Protein AF-A0A0M0BZA1-F1 (afdb_monomer_lite)

Structure (mmCIF, N/CA/C/O backbone):
data_AF-A0A0M0BZA1-F1
#
_entry.id   AF-A0A0M0BZA1-F1
#
loop_
_atom_site.group_PDB
_atom_site.id
_atom_site.type_symbol
_atom_site.label_atom_id
_atom_site.label_alt_id
_atom_site.label_comp_id
_atom_site.label_asym_id
_atom_site.label_entity_id
_atom_site.label_seq_id
_atom_site.pdbx_PDB_ins_code
_atom_site.Cartn_x
_atom_site.Cartn_y
_atom_site.Cartn_z
_atom_site.occupancy
_atom_site.B_iso_or_equiv
_atom_site.auth_seq_id
_atom_site.auth_comp_id
_atom_site.auth_asym_id
_atom_site.auth_atom_id
_atom_site.pdbx_PDB_model_num
ATOM 1 N N . MET A 1 1 ? -15.189 11.839 -14.921 1.00 51.88 1 MET A N 1
ATOM 2 C CA . MET A 1 1 ? -15.086 10.425 -14.496 1.00 51.88 1 MET A CA 1
ATOM 3 C C . MET A 1 1 ? -13.643 10.188 -14.065 1.00 51.88 1 MET A C 1
ATOM 5 O O . MET A 1 1 ? -12.749 10.432 -14.867 1.00 51.88 1 MET A O 1
ATOM 9 N N . VAL A 1 2 ? -13.385 9.874 -12.792 1.00 65.50 2 VAL A N 1
ATOM 10 C CA . VAL A 1 2 ? -12.009 9.788 -12.268 1.00 65.50 2 VAL A CA 1
ATOM 11 C C . VAL A 1 2 ? -11.287 8.617 -12.938 1.00 65.50 2 VAL A C 1
ATOM 13 O O . VAL A 1 2 ? -11.741 7.478 -12.863 1.00 65.50 2 VAL A O 1
ATOM 16 N N . ARG A 1 3 ? -10.190 8.891 -13.653 1.00 79.62 3 ARG A N 1
ATOM 17 C CA . ARG A 1 3 ? -9.436 7.857 -14.373 1.00 79.62 3 ARG A CA 1
ATOM 18 C C . ARG A 1 3 ? -8.550 7.095 -13.390 1.00 79.62 3 ARG A C 1
ATOM 20 O O . ARG A 1 3 ? -7.519 7.601 -12.961 1.00 79.62 3 ARG A O 1
ATOM 27 N N . ILE A 1 4 ? -8.946 5.868 -13.068 1.00 84.56 4 ILE A N 1
ATOM 28 C CA . ILE A 1 4 ? -8.181 4.952 -12.215 1.00 84.56 4 ILE A CA 1
ATOM 29 C C . ILE A 1 4 ? -7.041 4.329 -13.039 1.00 84.56 4 ILE A C 1
ATOM 31 O O . ILE A 1 4 ? -7.257 3.786 -14.123 1.00 84.56 4 ILE A O 1
ATOM 35 N N . SER A 1 5 ? -5.807 4.416 -12.540 1.00 89.12 5 SER A N 1
ATOM 36 C CA . SER A 1 5 ? -4.633 3.782 -13.158 1.00 89.12 5 SER A CA 1
ATOM 37 C C . SER A 1 5 ? -4.631 2.257 -12.974 1.00 89.12 5 SER A C 1
ATOM 39 O O . SER A 1 5 ? -5.301 1.717 -12.096 1.00 89.12 5 SER A O 1
ATOM 41 N N . LYS A 1 6 ? -3.811 1.538 -13.756 1.00 90.25 6 LYS A N 1
ATOM 42 C CA . LYS A 1 6 ? -3.673 0.072 -13.636 1.00 90.25 6 LYS A CA 1
ATOM 43 C C . LYS A 1 6 ? -3.300 -0.375 -12.213 1.00 90.25 6 LYS A C 1
ATOM 45 O O . LYS A 1 6 ? -3.855 -1.352 -11.722 1.00 90.25 6 LYS A O 1
ATOM 50 N N . ASN A 1 7 ? -2.400 0.354 -11.548 1.00 90.56 7 ASN A N 1
ATOM 51 C CA . ASN A 1 7 ? -1.993 0.042 -10.177 1.00 90.56 7 ASN A CA 1
ATOM 52 C C . ASN A 1 7 ? -3.121 0.311 -9.183 1.00 90.56 7 ASN A C 1
ATOM 54 O O . ASN A 1 7 ? -3.375 -0.523 -8.326 1.00 90.56 7 ASN A O 1
ATOM 58 N N . GLN A 1 8 ? -3.834 1.428 -9.323 1.00 94.31 8 GLN A N 1
ATOM 59 C CA . GLN A 1 8 ? -4.968 1.737 -8.452 1.00 94.31 8 GLN A CA 1
ATOM 60 C C . GLN A 1 8 ? -6.088 0.698 -8.576 1.00 94.31 8 GLN A C 1
ATOM 62 O O . GLN A 1 8 ? -6.628 0.277 -7.559 1.00 94.31 8 GLN A O 1
ATOM 67 N N . LYS A 1 9 ? -6.381 0.219 -9.794 1.00 95.75 9 LYS A N 1
ATOM 68 C CA . LYS A 1 9 ? -7.348 -0.867 -10.005 1.00 95.75 9 LYS A CA 1
ATOM 69 C C . LYS A 1 9 ? -6.924 -2.145 -9.272 1.00 95.75 9 LYS A C 1
ATOM 71 O O . LYS A 1 9 ? -7.703 -2.672 -8.488 1.00 95.75 9 LYS A O 1
ATOM 76 N N . LYS A 1 10 ? -5.674 -2.585 -9.455 1.00 95.50 10 LYS A N 1
ATOM 77 C CA . LYS A 1 10 ? -5.131 -3.760 -8.752 1.00 95.50 10 LYS A CA 1
ATOM 78 C C . LYS A 1 10 ? -5.161 -3.608 -7.231 1.00 95.50 10 LYS A C 1
ATOM 80 O O . LYS A 1 10 ? -5.462 -4.564 -6.532 1.00 95.50 10 LYS A O 1
ATOM 85 N N . ILE A 1 11 ? -4.853 -2.419 -6.710 1.00 95.88 11 ILE A N 1
ATOM 86 C CA . ILE A 1 11 ? -4.908 -2.141 -5.268 1.00 95.88 11 ILE A CA 1
ATOM 87 C C . ILE A 1 11 ? -6.328 -2.354 -4.734 1.00 95.88 11 ILE A C 1
ATOM 89 O O . ILE A 1 11 ? -6.488 -2.999 -3.704 1.00 95.88 11 ILE A O 1
ATOM 93 N N . LEU A 1 12 ? -7.351 -1.855 -5.435 1.00 95.62 12 LEU A N 1
ATOM 94 C CA . LEU A 1 12 ? -8.748 -2.047 -5.037 1.00 95.62 12 LEU A CA 1
ATOM 95 C C . LEU A 1 12 ? -9.162 -3.524 -5.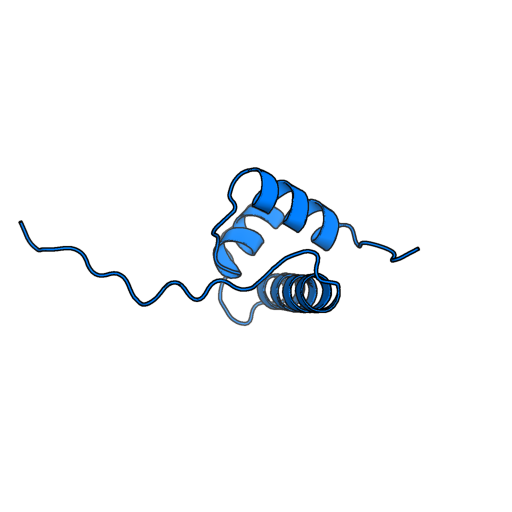093 1.00 95.62 12 LEU A C 1
ATOM 97 O O . LEU A 1 12 ? -9.811 -4.001 -4.170 1.00 95.62 12 LEU A O 1
ATOM 101 N N . GLU A 1 13 ? -8.745 -4.260 -6.128 1.00 96.06 13 GLU A N 1
ATOM 102 C CA . GLU A 1 13 ? -8.985 -5.708 -6.237 1.00 96.06 13 GLU A CA 1
ATOM 103 C C . GLU A 1 13 ? -8.338 -6.483 -5.077 1.00 96.06 13 GLU A C 1
ATOM 105 O O . GLU A 1 13 ? -8.970 -7.353 -4.481 1.00 96.06 13 GLU A O 1
ATOM 110 N N . ILE A 1 14 ? -7.100 -6.136 -4.708 1.00 95.50 14 ILE A N 1
ATOM 111 C CA . ILE A 1 14 ? -6.395 -6.741 -3.569 1.00 95.50 14 ILE A CA 1
ATOM 112 C C . ILE A 1 14 ? -7.128 -6.434 -2.260 1.00 95.50 14 ILE A C 1
ATOM 114 O O . ILE A 1 14 ? -7.389 -7.350 -1.481 1.00 95.50 14 ILE A O 1
ATOM 118 N N . LEU A 1 15 ? -7.494 -5.169 -2.029 1.00 94.31 15 LEU A N 1
ATOM 119 C CA . LEU A 1 15 ? -8.158 -4.738 -0.797 1.00 94.31 15 LEU A CA 1
ATOM 120 C C . LEU A 1 15 ? -9.594 -5.265 -0.670 1.00 94.31 15 LEU A C 1
ATOM 122 O O . LEU A 1 15 ? -10.072 -5.452 0.444 1.00 94.31 15 LEU A O 1
ATOM 126 N N . ALA A 1 16 ? -10.273 -5.567 -1.780 1.00 94.31 16 ALA A N 1
ATOM 127 C CA . ALA A 1 16 ? -11.577 -6.229 -1.748 1.00 94.31 16 ALA A CA 1
ATOM 128 C C . ALA A 1 16 ? -11.496 -7.653 -1.166 1.00 94.31 16 ALA A C 1
ATOM 130 O O . ALA A 1 16 ? -12.444 -8.116 -0.537 1.00 94.31 16 ALA A O 1
ATOM 131 N N . ILE A 1 17 ? -10.361 -8.337 -1.355 1.00 94.69 17 ILE A N 1
ATOM 132 C CA . ILE A 1 17 ? -10.116 -9.695 -0.844 1.00 94.69 17 ILE A CA 1
ATOM 133 C C . ILE A 1 17 ? -9.465 -9.644 0.547 1.00 94.69 17 ILE A C 1
ATOM 135 O O . ILE A 1 17 ? -9.803 -10.433 1.428 1.00 94.69 17 ILE A O 1
ATOM 139 N N . LYS A 1 18 ? -8.516 -8.723 0.749 1.00 91.56 18 LYS A N 1
ATOM 140 C CA . LYS A 1 18 ? -7.754 -8.530 1.990 1.00 91.56 18 LYS A CA 1
ATOM 141 C C . LYS A 1 18 ? -7.861 -7.065 2.435 1.00 91.56 18 LYS A C 1
ATOM 143 O O . LYS A 1 18 ? -7.016 -6.257 2.058 1.00 91.56 18 LYS A O 1
ATOM 148 N N . PRO A 1 19 ? -8.881 -6.708 3.233 1.00 88.00 19 PRO A N 1
ATOM 149 C CA . PRO A 1 19 ? -9.213 -5.309 3.515 1.00 88.00 19 PRO A CA 1
ATOM 150 C C . PRO A 1 19 ? -8.215 -4.579 4.421 1.00 88.00 19 PRO A C 1
ATOM 152 O O . PRO A 1 19 ? -8.241 -3.351 4.475 1.00 88.00 19 PRO A O 1
ATOM 155 N N . ASP A 1 20 ? -7.342 -5.307 5.120 1.00 90.44 20 ASP A N 1
ATOM 156 C CA .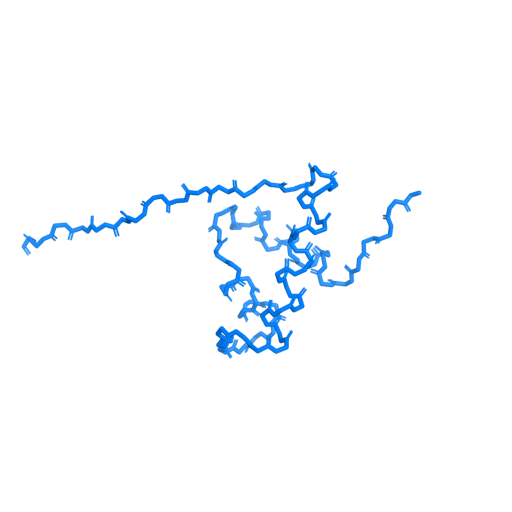 ASP A 1 20 ? -6.324 -4.744 6.008 1.00 90.44 20 ASP A CA 1
ATOM 157 C C . ASP A 1 20 ? -4.935 -5.221 5.574 1.00 90.44 20 ASP A C 1
ATOM 159 O O . ASP A 1 20 ? -4.584 -6.391 5.741 1.00 90.44 20 ASP A O 1
ATOM 163 N N . MET A 1 21 ? -4.181 -4.321 4.942 1.00 92.19 21 MET A N 1
ATOM 164 C CA . MET A 1 21 ? -2.838 -4.583 4.432 1.00 92.19 21 MET A CA 1
ATOM 165 C C . MET A 1 21 ? -1.968 -3.331 4.506 1.00 92.19 21 MET A C 1
ATOM 167 O O . MET A 1 21 ? -2.411 -2.200 4.287 1.00 92.19 21 MET A O 1
ATOM 171 N N . THR A 1 22 ? -0.680 -3.540 4.740 1.00 93.56 22 THR A N 1
ATOM 172 C CA . THR A 1 22 ? 0.336 -2.493 4.694 1.00 93.56 22 THR A CA 1
ATOM 173 C C . THR A 1 22 ? 0.701 -2.130 3.253 1.00 93.56 22 THR A C 1
ATOM 175 O O . THR A 1 22 ? 0.575 -2.923 2.318 1.00 93.56 22 THR A O 1
ATOM 178 N N . THR A 1 23 ? 1.252 -0.927 3.053 1.00 94.75 23 THR A N 1
ATOM 179 C CA . THR A 1 23 ? 1.771 -0.496 1.741 1.00 94.75 23 THR A CA 1
ATOM 180 C C . THR A 1 23 ? 2.793 -1.478 1.163 1.00 94.75 23 THR A C 1
ATOM 182 O O . THR A 1 23 ? 2.815 -1.690 -0.049 1.00 94.75 23 THR A O 1
ATOM 185 N N . LYS A 1 24 ? 3.630 -2.077 2.020 1.00 95.06 24 LYS A N 1
ATOM 186 C CA . LYS A 1 24 ? 4.645 -3.047 1.604 1.00 95.06 24 LYS A CA 1
ATOM 187 C C . LYS A 1 24 ? 3.996 -4.312 1.047 1.00 95.06 24 LYS A C 1
ATOM 189 O O . LYS A 1 24 ? 4.307 -4.685 -0.076 1.00 95.06 24 LYS A O 1
ATOM 194 N N . GLU A 1 25 ? 3.070 -4.917 1.785 1.00 94.50 25 GLU A N 1
ATOM 195 C CA . GLU A 1 25 ? 2.415 -6.161 1.359 1.00 94.50 25 GLU A CA 1
ATOM 196 C C . GLU A 1 25 ? 1.625 -5.964 0.061 1.00 94.50 25 GLU A C 1
ATOM 198 O O . GLU A 1 25 ? 1.690 -6.794 -0.842 1.00 94.50 25 GLU A O 1
ATOM 203 N N . ILE A 1 26 ? 0.930 -4.828 -0.077 1.00 96.12 26 ILE A N 1
ATOM 204 C CA . ILE A 1 26 ? 0.230 -4.485 -1.321 1.00 96.12 26 ILE A CA 1
ATOM 205 C C . ILE A 1 26 ? 1.228 -4.374 -2.479 1.00 96.12 26 ILE A C 1
ATOM 207 O O . ILE A 1 26 ? 0.963 -4.876 -3.570 1.00 96.12 26 ILE A O 1
ATOM 211 N N . ALA A 1 27 ? 2.387 -3.745 -2.266 1.00 96.56 27 ALA A N 1
ATOM 212 C CA . ALA A 1 27 ? 3.411 -3.663 -3.300 1.00 96.56 27 ALA A CA 1
ATOM 213 C C . ALA A 1 27 ? 3.944 -5.047 -3.688 1.00 96.56 27 ALA A C 1
ATOM 215 O O . ALA A 1 27 ? 4.050 -5.347 -4.875 1.00 96.56 27 ALA A O 1
ATOM 216 N N . GLU A 1 28 ? 4.210 -5.912 -2.717 1.00 97.00 28 GLU A N 1
ATOM 217 C CA . GLU A 1 28 ? 4.668 -7.279 -2.976 1.00 97.00 28 GLU A CA 1
ATOM 218 C C . GLU A 1 28 ? 3.634 -8.079 -3.776 1.00 97.00 28 GLU A C 1
ATOM 220 O O . GLU A 1 28 ? 3.994 -8.746 -4.746 1.00 97.00 28 GLU A O 1
ATOM 225 N N . MET A 1 29 ? 2.342 -7.928 -3.465 1.00 96.00 29 MET A N 1
ATOM 226 C CA . MET A 1 29 ? 1.260 -8.547 -4.235 1.00 96.00 29 MET A CA 1
ATOM 227 C C . MET A 1 29 ? 1.134 -7.986 -5.658 1.00 96.00 29 MET A C 1
ATOM 229 O O . MET A 1 29 ? 0.914 -8.745 -6.598 1.00 96.00 29 MET A O 1
ATOM 233 N N . VAL A 1 30 ? 1.284 -6.671 -5.849 1.00 95.50 30 VAL A N 1
ATOM 234 C CA . VAL A 1 30 ? 1.163 -6.049 -7.181 1.00 95.50 30 VAL A CA 1
ATOM 235 C C . VAL A 1 30 ? 2.330 -6.422 -8.100 1.00 95.50 30 VAL A C 1
ATOM 237 O O . VAL A 1 30 ? 2.110 -6.616 -9.300 1.00 95.50 30 VAL A O 1
ATOM 240 N N . TYR A 1 31 ? 3.551 -6.499 -7.561 1.00 94.81 31 TYR A N 1
ATOM 241 C CA . TYR A 1 31 ? 4.772 -6.757 -8.335 1.00 94.81 31 TYR A CA 1
ATOM 242 C C . TYR A 1 31 ? 5.226 -8.223 -8.324 1.00 94.81 31 TYR A C 1
ATOM 244 O O . TYR A 1 31 ? 6.131 -8.563 -9.083 1.00 94.81 31 TYR A O 1
ATOM 252 N N . GLY A 1 32 ? 4.631 -9.083 -7.492 1.00 95.44 32 GLY A N 1
ATOM 253 C CA . GLY A 1 32 ? 4.959 -10.511 -7.420 1.00 95.44 32 GLY A CA 1
ATOM 254 C C . GLY A 1 32 ? 6.379 -10.804 -6.922 1.00 95.44 32 GLY A C 1
ATOM 255 O O . GLY A 1 32 ? 6.946 -11.837 -7.264 1.00 95.44 32 GLY A O 1
ATOM 256 N N . LYS A 1 33 ? 6.984 -9.885 -6.162 1.00 95.19 33 LYS A N 1
ATOM 257 C CA . LYS A 1 33 ? 8.352 -9.994 -5.628 1.00 95.19 33 LYS A CA 1
ATOM 258 C C . LYS A 1 33 ? 8.465 -9.259 -4.296 1.00 95.19 33 LYS A C 1
ATOM 260 O O . LYS A 1 33 ? 7.650 -8.385 -4.022 1.00 95.19 33 LYS A O 1
ATOM 265 N N . LEU A 1 34 ? 9.497 -9.562 -3.508 1.00 95.56 34 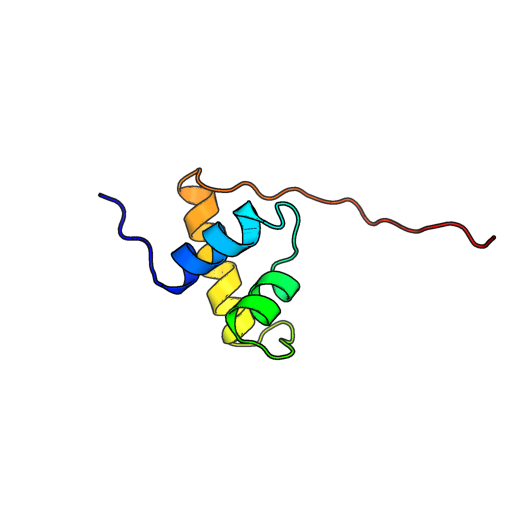LEU A N 1
ATOM 266 C CA . LEU A 1 34 ? 9.798 -8.811 -2.285 1.00 95.56 34 LEU A CA 1
ATOM 267 C C . LEU A 1 34 ? 10.097 -7.341 -2.610 1.00 95.56 34 LEU A C 1
ATOM 269 O O . LEU A 1 34 ? 10.865 -7.039 -3.527 1.00 95.56 34 LEU A O 1
ATOM 273 N N . VAL A 1 35 ? 9.506 -6.427 -1.838 1.00 96.19 35 VAL A N 1
ATOM 274 C CA . VAL A 1 35 ? 9.634 -4.980 -2.044 1.00 96.19 35 VAL A CA 1
ATOM 275 C C . VAL A 1 35 ? 10.176 -4.339 -0.775 1.00 96.19 35 VAL A C 1
ATOM 277 O O . VAL A 1 35 ? 9.572 -4.400 0.295 1.00 96.19 35 VAL A O 1
ATOM 280 N N . GLN A 1 36 ? 11.329 -3.682 -0.891 1.00 94.62 36 GLN A N 1
ATOM 281 C CA . GLN A 1 36 ? 11.918 -2.935 0.218 1.00 94.62 36 GLN A CA 1
ATOM 282 C C . GLN A 1 36 ? 11.332 -1.523 0.324 1.00 94.62 36 GLN A C 1
ATOM 284 O O . GLN A 1 36 ? 10.882 -0.928 -0.663 1.00 94.62 36 GLN A O 1
ATOM 289 N N . TYR A 1 37 ? 11.388 -0.959 1.531 1.00 91.56 37 TYR A N 1
ATOM 290 C CA . TYR A 1 37 ? 11.097 0.455 1.754 1.00 91.56 37 TYR A CA 1
ATOM 291 C C . TYR A 1 37 ? 12.005 1.338 0.884 1.00 91.56 37 TYR A C 1
ATOM 293 O O . TYR A 1 37 ? 13.139 0.974 0.589 1.00 91.56 37 TYR A O 1
ATOM 301 N N . LYS A 1 38 ? 11.502 2.510 0.472 1.00 91.56 38 LYS A N 1
ATOM 302 C CA . LYS A 1 38 ? 12.193 3.490 -0.399 1.00 91.56 38 LYS A CA 1
ATOM 303 C C . LYS A 1 38 ? 12.481 3.039 -1.843 1.00 91.56 38 LYS A C 1
ATOM 305 O O . LYS A 1 38 ? 13.044 3.813 -2.611 1.00 91.56 38 LYS A O 1
ATOM 310 N N . THR A 1 39 ? 12.050 1.849 -2.261 1.00 96.38 39 THR A N 1
ATOM 311 C CA . THR A 1 39 ? 12.103 1.444 -3.679 1.00 96.38 39 THR A CA 1
ATOM 312 C C . THR A 1 39 ? 11.107 2.234 -4.542 1.00 96.38 39 THR A C 1
ATOM 314 O O . THR A 1 39 ? 10.159 2.857 -4.034 1.00 96.38 39 THR A O 1
ATOM 317 N N . LYS A 1 40 ? 11.298 2.209 -5.870 1.00 96.25 40 LYS A N 1
ATOM 318 C CA . LYS A 1 40 ? 10.374 2.848 -6.827 1.00 96.25 40 LYS A CA 1
ATOM 319 C C . LYS A 1 40 ? 8.998 2.180 -6.783 1.00 96.25 40 LYS A C 1
ATOM 321 O O . LYS A 1 40 ? 7.981 2.869 -6.831 1.00 96.25 40 LYS A O 1
ATOM 326 N N . GLU A 1 41 ? 8.974 0.861 -6.636 1.00 96.38 41 GLU A N 1
ATOM 327 C CA . GLU A 1 41 ? 7.785 0.027 -6.496 1.00 96.38 41 GLU A CA 1
ATOM 328 C C . GLU A 1 41 ? 6.967 0.437 -5.272 1.00 96.38 41 GLU A C 1
ATOM 330 O O . GLU A 1 41 ? 5.790 0.779 -5.411 1.00 96.38 41 GLU A O 1
ATOM 335 N N . TYR A 1 42 ? 7.610 0.504 -4.100 1.00 96.69 42 TYR A N 1
ATOM 336 C CA . TYR A 1 42 ? 6.974 0.967 -2.868 1.00 96.69 42 TYR A CA 1
ATOM 337 C C . TYR A 1 42 ? 6.406 2.380 -3.034 1.00 96.69 42 TYR A C 1
ATOM 339 O O . TYR A 1 42 ? 5.236 2.629 -2.750 1.00 96.69 42 TYR A O 1
ATOM 347 N N . SER A 1 43 ? 7.216 3.305 -3.554 1.00 96.69 43 SER A N 1
ATOM 348 C CA . SER A 1 43 ? 6.830 4.711 -3.734 1.00 96.69 43 SER A CA 1
ATOM 349 C C . SER A 1 43 ? 5.664 4.881 -4.717 1.00 96.69 43 SER A C 1
ATOM 351 O O . SER A 1 43 ? 4.814 5.756 -4.548 1.00 96.69 43 SER A O 1
ATOM 353 N N . SER A 1 44 ? 5.596 4.039 -5.750 1.00 95.81 44 SER A N 1
ATOM 354 C CA . SER A 1 44 ? 4.496 4.009 -6.720 1.00 95.81 44 SER A CA 1
ATOM 355 C C . SER A 1 44 ? 3.173 3.594 -6.068 1.00 95.81 44 SER A C 1
ATOM 357 O O . SER A 1 44 ? 2.147 4.257 -6.252 1.00 95.81 44 SER A O 1
ATOM 359 N N . ILE A 1 45 ? 3.204 2.544 -5.246 1.00 96.38 45 ILE A N 1
ATOM 360 C CA . ILE A 1 45 ? 2.025 2.052 -4.522 1.00 96.38 45 ILE A CA 1
ATOM 361 C C . ILE A 1 45 ? 1.607 3.039 -3.440 1.00 96.38 45 ILE A C 1
ATOM 363 O O . ILE A 1 45 ? 0.430 3.369 -3.348 1.00 96.38 45 ILE A O 1
ATOM 367 N N . HIS A 1 46 ? 2.560 3.597 -2.695 1.00 95.69 46 HIS A N 1
ATOM 368 C CA . HIS A 1 46 ? 2.285 4.601 -1.674 1.00 95.69 46 HIS A CA 1
ATOM 369 C C . HIS A 1 46 ? 1.550 5.826 -2.241 1.00 95.69 46 HIS A C 1
ATOM 371 O O . HIS A 1 46 ? 0.510 6.219 -1.717 1.00 95.69 46 HIS A O 1
ATOM 377 N N . ARG A 1 47 ? 2.025 6.387 -3.365 1.00 95.88 47 ARG A N 1
ATOM 378 C CA . ARG A 1 47 ? 1.335 7.497 -4.051 1.00 95.88 47 ARG A CA 1
ATOM 379 C C . ARG A 1 47 ? -0.056 7.103 -4.546 1.00 95.88 47 ARG A C 1
ATOM 381 O O . ARG A 1 47 ? -0.983 7.904 -4.464 1.00 95.88 47 ARG A O 1
ATOM 388 N N . SER A 1 48 ? -0.207 5.873 -5.038 1.00 96.12 48 SER A N 1
ATOM 389 C CA . SER A 1 48 ? -1.502 5.355 -5.493 1.00 96.12 48 SER A CA 1
ATOM 390 C C . SER A 1 48 ? -2.501 5.243 -4.339 1.00 96.12 48 SER A C 1
ATOM 392 O O . SER A 1 48 ? -3.648 5.646 -4.507 1.00 96.12 48 SER A O 1
ATOM 394 N N . LEU A 1 49 ? -2.059 4.765 -3.170 1.00 95.31 49 LEU A N 1
ATOM 395 C CA . LEU A 1 49 ? -2.872 4.681 -1.954 1.00 95.31 49 LEU A CA 1
ATOM 396 C C . LEU A 1 49 ? -3.300 6.067 -1.464 1.00 95.31 49 LEU A C 1
ATOM 398 O O . LEU A 1 49 ? -4.483 6.264 -1.224 1.00 95.31 49 LEU A O 1
ATOM 402 N N . ILE A 1 50 ? -2.383 7.041 -1.403 1.00 95.38 50 ILE A N 1
ATOM 403 C CA . ILE A 1 50 ? -2.725 8.433 -1.049 1.00 95.38 50 ILE A CA 1
ATOM 404 C C . ILE A 1 50 ? -3.777 8.992 -2.012 1.00 95.38 50 ILE A C 1
ATOM 406 O O . ILE A 1 50 ? -4.751 9.607 -1.595 1.00 95.38 50 ILE A O 1
ATOM 410 N N . SER A 1 51 ? 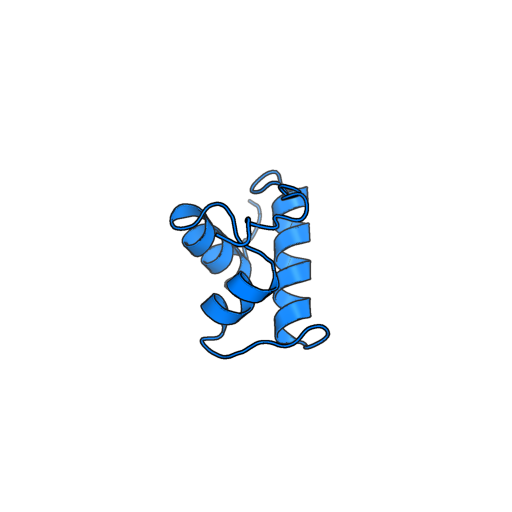-3.601 8.769 -3.317 1.00 95.06 51 SER A N 1
ATOM 411 C CA . SER A 1 51 ? -4.552 9.254 -4.316 1.00 95.06 51 SER A CA 1
ATOM 412 C C . SER A 1 51 ? -5.937 8.613 -4.169 1.00 95.06 51 SER A C 1
ATOM 414 O O . SER A 1 51 ? -6.932 9.319 -4.300 1.00 95.06 51 SER A O 1
ATOM 416 N N . LEU A 1 52 ? -6.011 7.309 -3.880 1.00 94.94 52 LEU A N 1
ATOM 417 C CA . LEU A 1 52 ? -7.274 6.600 -3.632 1.00 94.94 52 LEU A CA 1
ATOM 418 C C . LEU A 1 52 ? -7.943 7.044 -2.324 1.00 94.94 52 LEU A C 1
ATOM 420 O O . LEU A 1 52 ? -9.164 7.175 -2.276 1.00 94.94 52 LEU A O 1
ATOM 424 N N . GLU A 1 53 ? -7.149 7.300 -1.285 1.00 94.75 53 GLU A N 1
ATOM 425 C CA . GLU A 1 53 ? -7.610 7.832 -0.000 1.00 94.75 53 GLU A CA 1
ATOM 426 C C . GLU A 1 53 ? -8.214 9.232 -0.172 1.00 94.75 53 GLU A C 1
ATOM 428 O O . GLU A 1 53 ? -9.346 9.469 0.241 1.00 94.75 53 GLU A O 1
ATOM 433 N N . ASN A 1 54 ? -7.537 10.123 -0.903 1.00 94.38 54 ASN A N 1
ATOM 434 C CA . ASN A 1 54 ? -8.045 11.465 -1.220 1.00 94.38 54 ASN A CA 1
ATOM 435 C C . ASN A 1 54 ? -9.332 11.450 -2.066 1.00 94.38 54 ASN A C 1
ATOM 437 O O . ASN A 1 54 ? -10.072 12.428 -2.075 1.00 94.38 54 ASN A O 1
ATOM 441 N N . GLN A 1 55 ? -9.595 10.361 -2.792 1.00 92.88 55 GLN A N 1
ATOM 442 C CA . GLN A 1 55 ? -10.834 10.157 -3.553 1.00 92.88 55 GLN A CA 1
ATOM 443 C C . GLN A 1 55 ? -11.956 9.524 -2.715 1.00 92.88 55 GLN A C 1
ATOM 445 O O . GLN A 1 55 ? -13.049 9.314 -3.235 1.00 92.88 55 GLN A O 1
ATOM 450 N N . GLY A 1 56 ? -11.699 9.177 -1.450 1.00 94.25 56 GLY A N 1
ATOM 451 C CA . GLY A 1 56 ? -12.664 8.512 -0.574 1.00 94.25 56 GLY A CA 1
ATOM 452 C C . GLY A 1 56 ? -12.918 7.039 -0.912 1.00 94.25 56 GLY A C 1
ATOM 453 O O . GLY A 1 56 ? -13.883 6.465 -0.417 1.00 94.25 56 GLY A O 1
ATOM 454 N N . LEU A 1 57 ? -12.077 6.416 -1.748 1.00 93.62 57 LEU A N 1
ATOM 455 C CA . LEU A 1 57 ? -12.247 5.017 -2.171 1.00 93.62 57 LEU A CA 1
ATOM 456 C C . LEU A 1 57 ? -11.681 4.018 -1.159 1.00 93.62 57 LEU A C 1
ATOM 458 O O . LEU A 1 57 ? -12.131 2.878 -1.092 1.00 93.62 57 LEU A O 1
ATOM 462 N N . ILE A 1 58 ? -10.682 4.439 -0.388 1.00 94.06 58 ILE A N 1
ATOM 463 C CA . ILE A 1 58 ? -10.089 3.666 0.704 1.00 94.06 58 ILE A CA 1
ATOM 464 C C . ILE A 1 58 ? -9.850 4.592 1.894 1.00 94.06 58 ILE A C 1
ATOM 466 O O . ILE A 1 58 ? -9.840 5.812 1.750 1.00 94.06 58 ILE A O 1
ATOM 470 N N . LYS A 1 59 ? -9.604 4.015 3.067 1.00 93.00 59 LYS A N 1
ATOM 471 C CA . LYS A 1 59 ? -9.199 4.757 4.264 1.00 93.00 59 LYS A CA 1
ATOM 472 C C . LYS A 1 59 ? -7.987 4.092 4.892 1.00 93.00 59 LYS A C 1
ATOM 474 O O . LYS A 1 59 ? -7.935 2.863 4.963 1.00 93.00 59 LYS A O 1
ATOM 479 N N . ARG A 1 60 ? -7.026 4.875 5.380 1.00 86.75 60 ARG A N 1
ATOM 480 C CA . ARG A 1 60 ? -5.944 4.325 6.195 1.00 86.75 60 ARG A CA 1
ATOM 481 C C . ARG A 1 60 ? -6.491 3.897 7.552 1.00 86.75 60 ARG A C 1
ATOM 483 O O . ARG A 1 60 ? -7.063 4.696 8.288 1.00 86.75 60 ARG A O 1
ATOM 490 N N . VAL A 1 61 ? -6.276 2.634 7.898 1.00 84.56 61 VAL A N 1
ATOM 491 C CA . VAL A 1 61 ? -6.549 2.116 9.239 1.00 84.56 61 VAL A CA 1
ATOM 492 C C . VAL A 1 61 ? -5.217 2.025 9.972 1.00 84.56 61 VAL A C 1
ATOM 494 O O . VAL A 1 61 ? -4.306 1.317 9.548 1.00 84.56 61 VAL A O 1
ATOM 497 N N . GLN A 1 62 ? -5.060 2.787 11.054 1.00 70.62 62 GLN A N 1
ATOM 498 C CA . GLN A 1 62 ? -3.860 2.699 11.879 1.00 70.62 62 GLN A CA 1
ATOM 499 C C . GLN A 1 62 ? -3.970 1.472 12.787 1.00 70.62 62 GLN A C 1
ATOM 501 O O . GLN A 1 62 ? -4.557 1.529 13.869 1.00 70.62 62 GLN A O 1
ATOM 506 N N . VAL A 1 63 ? -3.390 0.352 12.358 1.00 66.94 63 VAL A N 1
ATO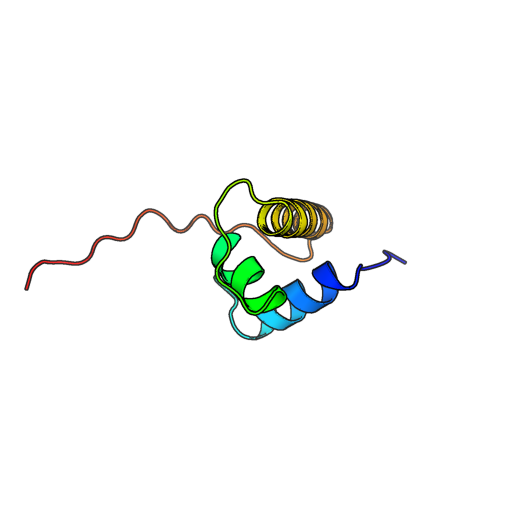M 507 C CA . VAL A 1 63 ? -3.249 -0.822 13.222 1.00 66.94 63 VAL A CA 1
ATOM 508 C C . VAL A 1 63 ? -2.139 -0.526 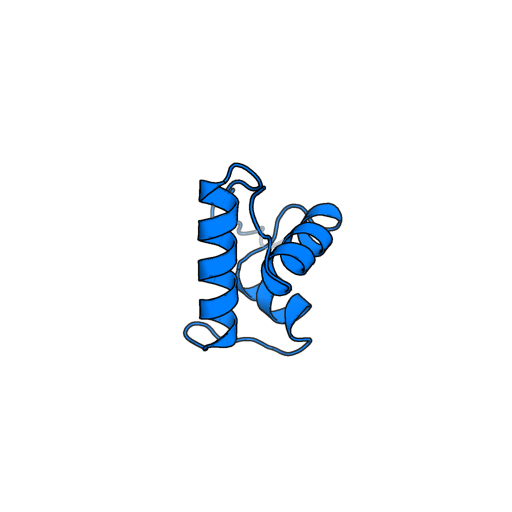14.235 1.00 66.94 63 VAL A C 1
ATOM 510 O O . VAL A 1 63 ? -0.958 -0.462 13.898 1.00 66.94 63 VAL A O 1
ATOM 513 N N . LYS A 1 64 ? -2.520 -0.268 15.490 1.00 54.03 64 LYS A N 1
ATOM 514 C CA . LYS A 1 64 ? -1.577 -0.038 16.596 1.00 54.03 64 LYS A CA 1
ATOM 515 C C . LYS A 1 64 ? -0.757 -1.315 16.838 1.00 54.03 64 LYS A C 1
ATOM 517 O O . LYS A 1 64 ? -1.350 -2.330 17.186 1.00 54.03 64 LYS A O 1
ATOM 522 N N . LEU A 1 65 ? 0.566 -1.242 16.633 1.00 56.91 65 LEU A N 1
ATOM 523 C CA . LEU A 1 65 ? 1.630 -2.121 17.164 1.00 56.91 65 LEU A CA 1
ATOM 524 C C . LEU A 1 65 ? 1.114 -3.319 17.985 1.00 56.91 65 LEU A C 1
ATOM 526 O O . LEU A 1 65 ? 0.856 -3.184 19.181 1.00 56.91 65 LEU A O 1
ATOM 530 N N . ARG A 1 66 ? 0.967 -4.491 17.353 1.00 58.28 66 ARG A N 1
ATOM 531 C CA . ARG A 1 66 ? 0.504 -5.707 18.037 1.00 58.28 66 ARG A CA 1
ATOM 532 C C . ARG A 1 66 ? 1.672 -6.624 18.379 1.00 58.28 66 ARG A C 1
ATOM 534 O O . ARG A 1 66 ? 2.344 -7.143 17.496 1.00 58.28 66 ARG A O 1
ATOM 541 N N . TRP A 1 67 ? 1.847 -6.842 19.675 1.00 64.31 67 TRP A N 1
ATOM 542 C CA . TRP A 1 67 ? 2.723 -7.842 20.276 1.00 64.31 67 TRP A CA 1
ATOM 543 C C . TRP A 1 67 ? 1.847 -8.961 20.842 1.00 64.31 67 TRP A C 1
ATOM 545 O O . TRP A 1 67 ? 0.749 -8.687 21.333 1.00 64.31 67 TRP A O 1
ATOM 555 N N . LYS A 1 68 ? 2.306 -10.213 20.783 1.00 67.25 68 LYS A N 1
ATOM 556 C CA . LYS A 1 68 ? 1.599 -11.355 21.380 1.00 67.25 68 LYS A CA 1
ATOM 557 C C . LYS A 1 68 ? 2.489 -12.055 22.411 1.00 67.25 68 LYS A C 1
ATOM 559 O O . LYS A 1 68 ? 3.703 -12.095 22.253 1.00 67.25 68 LYS A O 1
ATOM 564 N N . ILE A 1 69 ? 1.837 -12.554 23.464 1.00 63.59 69 ILE A N 1
ATOM 565 C CA . ILE A 1 69 ? 2.390 -13.201 24.663 1.00 63.59 69 ILE A CA 1
ATOM 566 C C . ILE A 1 69 ? 3.439 -14.277 24.350 1.00 63.59 69 ILE A C 1
ATOM 568 O O . ILE A 1 69 ? 3.272 -15.067 23.421 1.00 63.59 69 ILE A O 1
ATOM 572 N N . LYS A 1 70 ? 4.467 -14.338 25.209 1.00 63.69 70 LYS A N 1
ATOM 573 C CA . LYS A 1 70 ? 5.282 -15.537 25.413 1.00 63.69 70 LYS A CA 1
ATOM 574 C C . LYS A 1 70 ? 4.467 -16.521 26.260 1.00 63.69 70 LYS A C 1
ATOM 576 O O . LYS A 1 70 ? 4.291 -16.285 27.453 1.00 63.69 70 LYS A O 1
ATOM 581 N N . SER A 1 71 ? 3.918 -17.543 25.612 1.00 59.50 71 SER A N 1
ATOM 582 C CA . SER A 1 71 ? 3.306 -18.720 26.242 1.00 59.50 71 SER A CA 1
ATOM 583 C C . SER A 1 71 ? 4.300 -19.865 26.216 1.00 59.50 71 SER A C 1
ATOM 585 O O . SER A 1 71 ? 4.827 -20.094 25.101 1.00 59.50 71 SER A O 1
#

Secondary structure (DSSP, 8-state):
-----HHHHHHHHHHHH-SS--HHHHHHHHHTS---TTSHHHHHHHHHHHHHHHTTS--------------

Radius of gyration: 13.5 Å; chains: 1; bounding box: 27×30×41 Å

pLDDT: mean 88.39, std 12.55, range [51.88, 97.0]

Sequence (71 aa):
MVRISKNQKKILEILAIKPDMTTKEIAEMVYGKLVQYKTKEYSSIHRSLISLENQGLIKRVQVKLRWKIKS

Foldseek 3Di:
DDDQDPLLVQLLVVCVVVVDDDLQVSLCVVVVHHDDPPDPSSVVSVVSVVVCVVVVNHHDDPDPDDDDDDD